Protein AF-A0A7C2QJD1-F1 (afdb_monomer_lite)

Foldseek 3Di:
DDALVRLLVQQLVVLVVVCVVCVVCVVVSVVLNVCSVVDALLCVVVSVVVVVVVCVVVVHDTDDDDPVNSVVRNVPD

pLDDT: mean 91.83, std 6.64, range [53.59, 95.62]

Sequence (77 aa):
MRSFSEWKAQLALALSNLVKERPELSGEIAELAARLQKLRARHVPAFLARLVRFCAEHRVSLPLPSEEEVRSWTKSG

Radius of gyration: 12.15 Å; chains: 1; bounding box: 25×19×33 Å

Secondary structure (DSSP, 8-state):
---HHHHHHHHHHHHHHHHHH-GGGHHHHHHHHHHHHT--GGGHHHHHHHHHHHHHHHT----PPPHHHHHHHHH--

Structure (mmCIF, N/CA/C/O backbone):
data_AF-A0A7C2QJD1-F1
#
_entry.id   AF-A0A7C2QJD1-F1
#
loop_
_atom_site.group_PDB
_atom_site.id
_atom_site.type_symbol
_atom_site.label_atom_id
_atom_site.label_alt_id
_atom_site.label_comp_id
_atom_site.label_asym_id
_atom_site.label_entity_id
_atom_site.label_seq_id
_atom_site.pdbx_PDB_ins_code
_atom_site.Cartn_x
_atom_site.Cartn_y
_atom_site.Cartn_z
_atom_site.occupancy
_atom_site.B_iso_or_equiv
_atom_site.auth_seq_id
_atom_site.auth_comp_id
_atom_site.auth_asym_id
_atom_site.auth_atom_id
_atom_site.pdbx_PDB_model_num
ATOM 1 N N . MET A 1 1 ? -3.165 1.467 -18.710 1.00 75.12 1 MET A N 1
ATOM 2 C CA . MET A 1 1 ? -2.166 1.027 -17.711 1.00 75.12 1 MET A CA 1
ATOM 3 C C . MET A 1 1 ? -1.621 2.262 -17.024 1.00 75.12 1 MET A C 1
ATOM 5 O O . MET A 1 1 ? -1.187 3.154 -17.740 1.00 75.12 1 MET A O 1
ATOM 9 N N . ARG A 1 2 ? -1.684 2.359 -15.692 1.00 86.19 2 ARG A N 1
ATOM 10 C CA . ARG A 1 2 ? -1.095 3.499 -14.968 1.00 86.19 2 ARG A CA 1
ATOM 11 C C . ARG A 1 2 ? 0.420 3.313 -14.847 1.00 86.19 2 ARG A C 1
ATOM 13 O O . ARG A 1 2 ? 0.901 2.179 -14.756 1.00 86.19 2 ARG A O 1
ATOM 20 N N . SER A 1 3 ? 1.186 4.402 -14.820 1.00 91.88 3 SER A N 1
ATOM 21 C CA . SER A 1 3 ? 2.612 4.323 -14.491 1.00 91.88 3 SER A CA 1
ATOM 22 C C . SER A 1 3 ? 2.828 4.007 -13.007 1.00 91.88 3 SER A C 1
ATOM 24 O O . SER A 1 3 ? 1.967 4.243 -12.155 1.00 91.88 3 SER A O 1
ATOM 26 N N . PHE A 1 4 ? 4.021 3.504 -12.682 1.00 91.75 4 PHE A N 1
ATOM 27 C CA . PHE A 1 4 ? 4.414 3.227 -11.300 1.00 91.75 4 PHE A CA 1
ATOM 28 C C . PHE A 1 4 ? 4.308 4.475 -10.406 1.00 91.75 4 PHE A C 1
ATOM 30 O O . PHE A 1 4 ? 3.834 4.395 -9.273 1.00 91.75 4 PHE A O 1
ATOM 37 N N . SER A 1 5 ? 4.712 5.637 -10.925 1.00 91.81 5 SER A N 1
ATOM 38 C CA . SER A 1 5 ? 4.657 6.913 -10.205 1.00 91.81 5 SER A CA 1
ATOM 39 C C . SER A 1 5 ? 3.222 7.383 -9.962 1.00 91.81 5 SER A C 1
ATOM 41 O O . SER A 1 5 ? 2.911 7.819 -8.854 1.00 91.81 5 SER A O 1
ATOM 43 N N . GLU A 1 6 ? 2.338 7.249 -10.955 1.00 93.56 6 GLU A N 1
ATOM 44 C CA . GLU A 1 6 ? 0.915 7.582 -10.805 1.00 93.56 6 GLU A CA 1
ATOM 45 C C . GLU A 1 6 ? 0.245 6.705 -9.747 1.00 93.56 6 GLU A C 1
ATOM 47 O O . GLU A 1 6 ? -0.433 7.218 -8.855 1.00 93.56 6 GLU A O 1
ATOM 52 N N . TRP A 1 7 ? 0.482 5.391 -9.788 1.00 94.94 7 TRP A N 1
ATOM 53 C CA . TRP A 1 7 ? -0.048 4.481 -8.775 1.00 94.94 7 TRP A CA 1
ATOM 54 C C . TRP A 1 7 ? 0.482 4.813 -7.372 1.00 94.94 7 TRP A C 1
ATOM 56 O O . TRP A 1 7 ? -0.298 4.861 -6.420 1.00 94.94 7 TRP A O 1
ATOM 66 N N . LYS A 1 8 ? 1.782 5.115 -7.231 1.00 94.00 8 LYS A N 1
ATOM 67 C CA . LYS A 1 8 ? 2.357 5.553 -5.947 1.00 94.00 8 LYS A CA 1
ATOM 68 C C . LYS A 1 8 ? 1.668 6.805 -5.409 1.00 94.00 8 LYS A C 1
ATOM 70 O O . LYS A 1 8 ? 1.368 6.855 -4.219 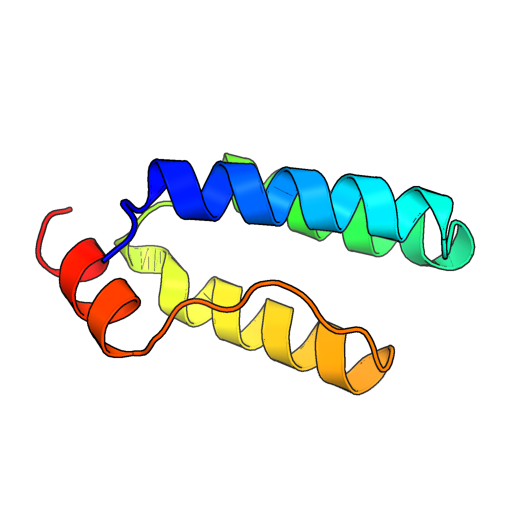1.00 94.00 8 LYS A O 1
ATOM 75 N N . ALA A 1 9 ? 1.417 7.800 -6.259 1.00 94.38 9 ALA A N 1
ATOM 76 C CA . ALA A 1 9 ? 0.741 9.029 -5.854 1.00 94.38 9 ALA A CA 1
ATOM 77 C C . ALA A 1 9 ? -0.707 8.761 -5.407 1.00 94.38 9 ALA A C 1
ATOM 79 O O . ALA A 1 9 ? -1.122 9.237 -4.350 1.00 94.38 9 ALA A O 1
ATOM 80 N N . GLN A 1 10 ? -1.451 7.940 -6.156 1.00 95.44 10 GLN A N 1
ATOM 81 C CA . GLN A 1 10 ? -2.818 7.547 -5.798 1.00 95.44 10 GLN A CA 1
ATOM 82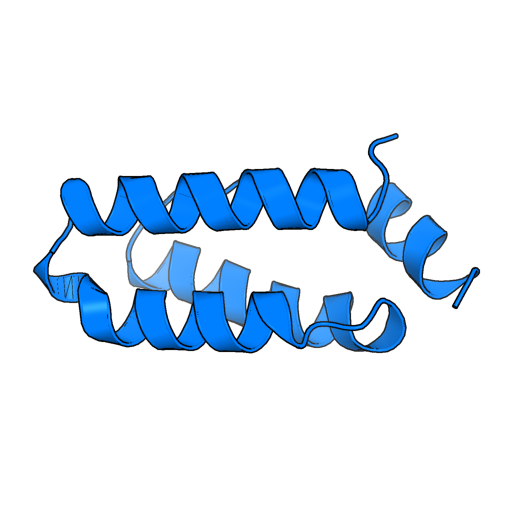 C C . GLN A 1 10 ? -2.874 6.784 -4.473 1.00 95.44 10 GLN A C 1
ATOM 84 O O . GLN A 1 10 ? -3.723 7.070 -3.629 1.00 95.44 10 GLN A O 1
ATOM 89 N N . LEU A 1 11 ? -1.957 5.839 -4.259 1.00 95.56 11 LEU A N 1
ATOM 90 C CA . LEU A 1 11 ? -1.905 5.090 -3.012 1.00 95.56 11 LEU A CA 1
ATOM 91 C C . LEU A 1 11 ? -1.505 5.981 -1.828 1.00 95.56 11 LEU A C 1
ATOM 93 O O . LEU A 1 11 ? -2.086 5.849 -0.756 1.00 95.56 11 LEU A O 1
ATOM 97 N N . ALA A 1 12 ? -0.570 6.917 -2.010 1.00 95.00 12 ALA A N 1
ATOM 98 C CA . ALA A 1 12 ? -0.203 7.872 -0.963 1.00 95.00 12 ALA A CA 1
ATOM 99 C C . ALA A 1 12 ? -1.396 8.748 -0.547 1.00 95.00 12 ALA A C 1
ATOM 101 O O . ALA A 1 12 ? -1.614 8.966 0.646 1.00 95.00 12 ALA A O 1
ATOM 102 N N . LEU A 1 13 ? -2.199 9.197 -1.516 1.00 95.62 13 LEU A N 1
ATOM 103 C CA . LEU A 1 13 ? -3.432 9.935 -1.249 1.00 95.62 13 LEU A CA 1
ATOM 104 C C . LEU A 1 13 ? -4.457 9.073 -0.498 1.00 95.62 13 LEU A C 1
ATOM 106 O O . LEU A 1 13 ? -5.032 9.529 0.487 1.00 95.62 13 LEU A O 1
ATOM 110 N N . ALA A 1 14 ? -4.652 7.822 -0.923 1.00 95.50 14 ALA A N 1
ATOM 111 C CA . ALA A 1 14 ? -5.570 6.894 -0.267 1.00 95.50 14 ALA A CA 1
ATOM 112 C C . ALA A 1 14 ? -5.159 6.606 1.187 1.00 95.50 14 ALA A C 1
ATOM 114 O O . ALA A 1 14 ? -6.003 6.634 2.074 1.00 95.50 14 ALA A O 1
ATOM 115 N N . LEU A 1 15 ? -3.862 6.416 1.449 1.00 94.81 15 LEU A N 1
ATOM 116 C CA . LEU A 1 15 ? -3.327 6.275 2.806 1.00 94.81 15 LEU A CA 1
ATOM 117 C C . LEU A 1 15 ? -3.567 7.545 3.640 1.00 94.81 15 LEU A C 1
ATOM 119 O O . LEU A 1 15 ? -3.990 7.453 4.787 1.00 94.81 15 LEU A O 1
ATOM 123 N N . SER A 1 16 ? -3.360 8.735 3.068 1.00 94.62 16 SER A N 1
ATOM 124 C CA . SER A 1 16 ? -3.618 9.998 3.774 1.00 94.62 16 SER A CA 1
ATOM 125 C C . SER A 1 16 ? -5.095 10.186 4.135 1.00 94.62 16 SER A C 1
ATOM 127 O O . SER A 1 16 ? -5.395 10.656 5.232 1.00 94.62 16 SER A O 1
ATOM 129 N N . ASN A 1 17 ? -6.013 9.802 3.247 1.00 94.94 17 ASN A N 1
ATOM 130 C CA . ASN A 1 17 ? -7.446 9.824 3.540 1.00 94.94 17 ASN A CA 1
ATOM 131 C C . ASN A 1 17 ? -7.814 8.779 4.595 1.00 94.94 17 ASN A C 1
ATOM 133 O O . ASN A 1 17 ? -8.518 9.109 5.545 1.00 94.94 17 ASN A O 1
ATOM 137 N N . LEU A 1 18 ? -7.240 7.577 4.504 1.00 94.31 18 LEU A N 1
ATOM 138 C CA . LEU A 1 18 ? -7.486 6.516 5.471 1.00 94.31 18 LEU A CA 1
ATOM 139 C C . LEU A 1 18 ? -7.065 6.919 6.892 1.00 94.31 18 LEU A C 1
ATOM 141 O O . LEU A 1 18 ? -7.767 6.584 7.836 1.00 94.31 18 LEU A O 1
ATOM 145 N N . VAL A 1 19 ? -5.980 7.686 7.060 1.00 94.19 19 VAL A N 1
ATOM 146 C CA . VAL A 1 19 ? -5.592 8.243 8.375 1.00 94.19 19 VAL A CA 1
ATOM 147 C C . VAL A 1 19 ? -6.668 9.164 8.946 1.00 94.19 19 VAL A C 1
ATOM 149 O O . VAL A 1 19 ? -6.857 9.196 10.157 1.00 94.19 19 VAL A O 1
ATOM 152 N N . LYS A 1 20 ? -7.363 9.932 8.101 1.00 92.62 20 LYS A N 1
ATOM 153 C CA . LYS A 1 20 ? -8.440 10.826 8.550 1.00 92.62 20 LYS A CA 1
ATOM 154 C C . LYS A 1 20 ? -9.686 10.041 8.949 1.00 92.62 20 LYS A C 1
ATOM 156 O O . LYS A 1 20 ? -10.355 10.421 9.900 1.00 92.62 20 LYS A O 1
ATOM 161 N N . GLU A 1 21 ? -9.990 8.970 8.219 1.00 93.69 21 GLU A N 1
ATOM 162 C CA . GLU A 1 21 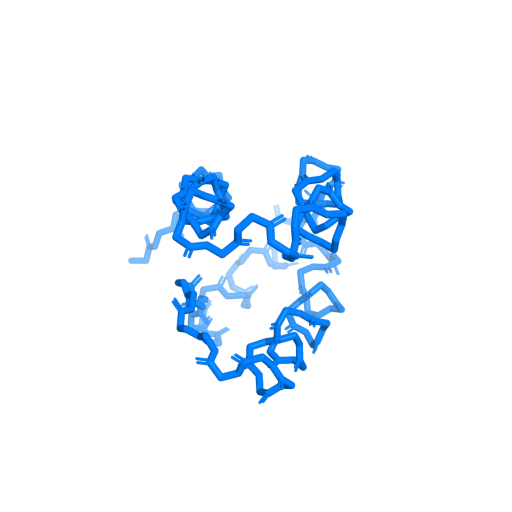? -11.137 8.099 8.494 1.00 93.69 21 GLU A CA 1
ATOM 163 C C . GLU A 1 21 ? -10.894 7.177 9.696 1.00 93.69 21 GLU A C 1
ATOM 165 O O . GLU A 1 21 ? -11.830 6.865 10.426 1.00 93.69 21 GLU A O 1
ATOM 170 N N . ARG A 1 22 ? -9.643 6.744 9.891 1.00 94.19 22 ARG A N 1
ATOM 171 C CA . ARG A 1 22 ? -9.210 5.802 10.930 1.00 94.19 22 ARG A CA 1
ATOM 172 C C . ARG A 1 22 ? -7.914 6.268 11.598 1.00 94.19 22 ARG A C 1
ATOM 174 O O . ARG A 1 22 ? -6.842 5.702 11.344 1.00 94.19 22 ARG A O 1
ATOM 181 N N . PRO A 1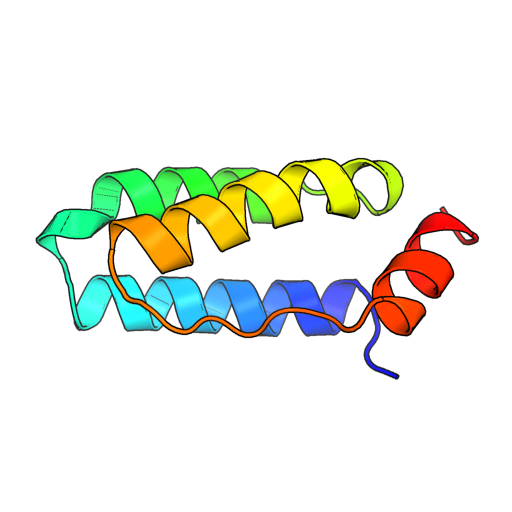 23 ? -7.974 7.320 12.431 1.00 93.31 23 PRO A N 1
ATOM 182 C CA . PRO A 1 23 ? -6.798 7.869 13.105 1.00 93.31 23 PRO A CA 1
ATOM 183 C C . PRO A 1 23 ? -6.099 6.857 14.025 1.00 93.31 23 PRO A C 1
ATOM 185 O O . PRO A 1 23 ? -4.893 6.972 14.254 1.00 93.31 23 PRO A O 1
ATOM 188 N N . GLU A 1 24 ? -6.807 5.831 14.500 1.00 94.56 24 GLU A N 1
ATOM 189 C CA . GLU A 1 24 ? -6.247 4.723 15.274 1.00 94.56 24 GLU A CA 1
ATOM 190 C C . GLU A 1 24 ? -5.199 3.910 14.495 1.00 94.56 24 GLU A C 1
ATOM 192 O O . GLU A 1 24 ? -4.274 3.369 15.094 1.00 94.56 24 GLU A O 1
ATOM 197 N N . LEU A 1 25 ? -5.277 3.896 13.159 1.00 94.19 25 LEU A N 1
ATOM 198 C CA . LEU A 1 25 ? -4.319 3.216 12.281 1.00 94.19 25 LEU A CA 1
ATOM 199 C C . LEU A 1 25 ? -3.171 4.129 11.828 1.00 94.19 25 LEU A C 1
ATOM 201 O O . LEU A 1 25 ? -2.345 3.730 11.005 1.00 94.19 25 LEU A O 1
ATOM 205 N N . SER A 1 26 ? -3.103 5.364 12.335 1.00 93.75 26 SER A N 1
ATOM 206 C CA . SER A 1 26 ? -2.145 6.383 11.883 1.00 93.75 26 SER A CA 1
ATOM 207 C C . SER A 1 26 ? -0.689 5.914 11.910 1.00 93.75 26 SER A C 1
ATOM 209 O O . SER A 1 26 ? 0.055 6.210 10.975 1.00 93.75 26 SER A O 1
ATOM 211 N N . GLY A 1 27 ? -0.287 5.138 12.921 1.00 93.56 27 GLY A N 1
ATOM 212 C CA . GLY A 1 27 ? 1.065 4.579 13.017 1.00 93.56 27 GLY A CA 1
ATOM 213 C C . GLY A 1 27 ? 1.382 3.575 11.905 1.00 93.56 27 GLY A C 1
ATOM 214 O O . GLY A 1 27 ? 2.400 3.700 11.222 1.00 93.56 27 GLY A O 1
ATOM 215 N N . GLU A 1 28 ? 0.489 2.612 11.670 1.00 94.25 28 GLU A N 1
ATOM 216 C CA . GLU A 1 28 ? 0.651 1.605 10.613 1.00 94.25 28 GLU A CA 1
ATOM 217 C C . GLU A 1 28 ? 0.619 2.241 9.219 1.00 94.25 28 GLU A C 1
ATOM 219 O O . GLU A 1 28 ? 1.425 1.908 8.344 1.00 94.25 28 GLU A O 1
ATOM 224 N N . ILE A 1 29 ? -0.276 3.211 9.018 1.00 94.62 29 ILE A N 1
ATOM 225 C CA . ILE A 1 29 ? -0.383 3.933 7.754 1.00 94.62 29 ILE A CA 1
ATOM 226 C C . ILE A 1 29 ? 0.862 4.793 7.506 1.00 94.62 29 ILE A C 1
ATOM 228 O O . ILE A 1 29 ? 1.359 4.830 6.378 1.00 94.62 29 ILE A O 1
ATOM 232 N N . ALA A 1 30 ? 1.415 5.440 8.536 1.00 94.19 30 ALA A N 1
ATOM 233 C CA . ALA A 1 30 ? 2.665 6.187 8.420 1.00 94.19 30 ALA A CA 1
ATOM 234 C C . ALA A 1 30 ? 3.839 5.274 8.018 1.00 94.19 30 ALA A C 1
ATOM 236 O O . ALA A 1 30 ? 4.625 5.650 7.142 1.00 94.19 30 ALA A O 1
ATOM 237 N N . GLU A 1 31 ? 3.930 4.054 8.570 1.00 94.56 31 GLU A N 1
ATOM 238 C CA . GLU A 1 31 ? 4.919 3.055 8.130 1.00 94.56 31 GLU A CA 1
ATOM 239 C C . GLU A 1 31 ? 4.724 2.709 6.644 1.00 94.56 31 GLU A C 1
ATOM 241 O O . GLU A 1 31 ? 5.682 2.739 5.861 1.00 94.56 31 GLU A O 1
ATOM 246 N N . LEU A 1 32 ? 3.489 2.405 6.229 1.00 94.75 32 LEU A N 1
ATOM 247 C CA . LEU A 1 32 ? 3.173 2.075 4.837 1.00 94.75 32 LEU A CA 1
ATOM 248 C C . LEU A 1 32 ? 3.516 3.225 3.887 1.00 94.75 32 LEU A C 1
ATOM 250 O O . LEU A 1 32 ? 4.127 2.985 2.844 1.00 94.75 32 LEU A O 1
ATOM 254 N N . ALA A 1 33 ? 3.198 4.465 4.257 1.00 94.44 33 ALA A N 1
ATOM 255 C CA . ALA A 1 33 ? 3.509 5.653 3.472 1.00 94.44 33 ALA A CA 1
ATOM 256 C C . ALA A 1 33 ? 5.026 5.872 3.343 1.00 94.44 33 ALA A C 1
ATOM 258 O O . ALA A 1 33 ? 5.526 6.114 2.241 1.00 94.44 33 ALA A O 1
ATOM 259 N N . ALA A 1 34 ? 5.789 5.708 4.429 1.00 93.88 34 ALA A N 1
ATOM 260 C CA . ALA A 1 34 ? 7.248 5.818 4.402 1.00 93.88 34 ALA A CA 1
ATOM 261 C C . ALA A 1 34 ? 7.890 4.750 3.498 1.00 93.88 34 ALA A C 1
ATOM 263 O O . ALA A 1 34 ? 8.822 5.031 2.733 1.00 93.88 34 ALA A O 1
ATOM 264 N N . ARG A 1 35 ? 7.371 3.518 3.538 1.00 94.69 35 ARG A N 1
ATOM 265 C CA . ARG A 1 35 ? 7.812 2.435 2.647 1.00 94.69 35 ARG A CA 1
ATOM 266 C C . ARG A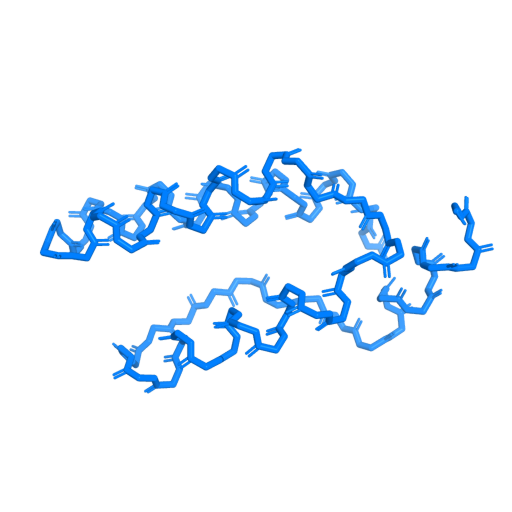 1 35 ? 7.426 2.693 1.200 1.00 94.69 35 ARG A C 1
ATOM 268 O O . ARG A 1 35 ? 8.241 2.440 0.316 1.00 94.69 35 ARG A O 1
ATOM 275 N N . LEU A 1 36 ? 6.227 3.220 0.963 1.00 94.88 36 LEU A N 1
ATOM 276 C CA . LEU A 1 36 ? 5.750 3.592 -0.362 1.00 94.88 36 LEU A CA 1
ATOM 277 C C . LEU A 1 36 ? 6.657 4.650 -0.994 1.00 94.88 36 LEU A C 1
ATOM 279 O O . LEU A 1 36 ? 7.062 4.493 -2.143 1.00 94.88 36 LEU A O 1
ATOM 283 N N . GLN A 1 37 ? 7.060 5.683 -0.248 1.00 92.94 37 GLN A N 1
ATOM 284 C CA . GLN A 1 37 ? 7.984 6.704 -0.754 1.00 92.94 37 GLN A CA 1
ATOM 285 C C . GLN A 1 37 ? 9.297 6.086 -1.254 1.00 92.94 37 GLN A C 1
ATOM 287 O O . GLN A 1 37 ? 9.714 6.356 -2.383 1.00 92.94 37 GLN A O 1
ATOM 292 N N . LYS A 1 38 ? 9.884 5.168 -0.476 1.00 92.88 38 LYS A N 1
ATOM 293 C CA . LYS A 1 38 ? 11.135 4.461 -0.810 1.00 92.88 38 LYS A CA 1
ATOM 294 C C . LYS A 1 38 ? 10.946 3.276 -1.769 1.00 92.88 38 LYS A C 1
ATOM 296 O O . LYS A 1 38 ? 11.928 2.634 -2.151 1.00 92.88 38 LYS A O 1
ATOM 301 N N . LEU A 1 39 ? 9.708 2.969 -2.163 1.00 94.31 39 LEU A N 1
ATOM 302 C CA . LEU A 1 39 ? 9.388 1.819 -2.999 1.00 94.31 39 LEU A CA 1
ATOM 303 C C . LEU A 1 39 ? 9.999 1.978 -4.391 1.00 94.31 39 LEU A C 1
ATOM 305 O O . LEU A 1 39 ? 9.749 2.973 -5.080 1.00 94.31 39 LEU A O 1
ATOM 309 N N . ARG A 1 40 ? 10.761 0.960 -4.797 1.00 91.94 40 ARG A N 1
ATOM 310 C CA . ARG A 1 40 ? 11.289 0.772 -6.153 1.00 91.94 40 ARG A CA 1
ATOM 311 C C . ARG A 1 40 ? 10.493 -0.323 -6.857 1.00 91.94 40 ARG A C 1
ATOM 313 O O . ARG A 1 40 ? 10.011 -1.232 -6.182 1.00 91.94 40 ARG A O 1
ATOM 320 N N . ALA A 1 41 ? 10.421 -0.269 -8.185 1.00 88.94 41 ALA A N 1
ATOM 321 C CA . ALA A 1 41 ? 9.608 -1.176 -8.997 1.00 88.94 41 ALA A CA 1
ATOM 322 C C . ALA A 1 41 ? 9.852 -2.665 -8.678 1.00 88.94 41 ALA A C 1
ATOM 324 O O . ALA A 1 41 ? 8.909 -3.404 -8.407 1.00 88.94 41 ALA A O 1
ATOM 325 N N . ARG A 1 42 ? 11.117 -3.088 -8.561 1.00 88.81 42 ARG A N 1
ATOM 326 C CA . ARG A 1 42 ? 11.488 -4.470 -8.195 1.00 88.81 42 ARG A CA 1
ATOM 327 C C . ARG A 1 42 ? 10.974 -4.960 -6.832 1.00 88.81 42 ARG A C 1
ATOM 329 O O . ARG A 1 42 ? 10.900 -6.159 -6.602 1.00 88.81 42 ARG A O 1
ATOM 336 N N . HIS A 1 43 ? 10.638 -4.056 -5.911 1.00 92.50 43 HIS A N 1
ATOM 337 C CA . HIS A 1 43 ? 10.136 -4.404 -4.576 1.00 92.50 43 HIS A CA 1
ATOM 338 C C . HIS A 1 43 ? 8.608 -4.290 -4.469 1.00 92.50 43 HIS A C 1
ATOM 340 O O . HIS A 1 43 ? 8.056 -4.509 -3.389 1.00 92.50 43 HIS A O 1
ATOM 346 N N . VAL A 1 44 ? 7.915 -3.956 -5.565 1.00 93.19 44 VAL A N 1
ATOM 347 C CA . VAL A 1 44 ? 6.453 -3.821 -5.596 1.00 93.19 44 VAL A CA 1
ATOM 348 C C . VAL A 1 44 ? 5.743 -5.089 -5.122 1.00 93.19 44 VAL A C 1
ATOM 350 O O . VAL A 1 44 ? 4.906 -4.950 -4.235 1.00 93.19 44 VAL A O 1
ATOM 353 N N . PRO A 1 45 ? 6.084 -6.312 -5.579 1.00 92.50 45 PRO A N 1
ATOM 354 C CA . PRO A 1 45 ? 5.375 -7.515 -5.135 1.00 92.50 45 PRO A CA 1
ATOM 355 C C . PRO A 1 45 ? 5.428 -7.719 -3.613 1.00 92.50 45 PRO A C 1
ATOM 357 O O . PRO A 1 45 ? 4.409 -7.984 -2.979 1.00 92.50 45 PRO A O 1
ATOM 360 N N . ALA A 1 46 ? 6.600 -7.509 -3.005 1.00 93.44 46 ALA A N 1
ATOM 361 C CA . ALA A 1 46 ? 6.778 -7.635 -1.559 1.00 93.44 46 ALA A CA 1
ATOM 362 C C . ALA A 1 46 ? 6.004 -6.559 -0.778 1.00 93.44 46 ALA A C 1
ATOM 364 O O . ALA A 1 46 ? 5.449 -6.831 0.287 1.00 93.44 46 ALA A O 1
ATOM 365 N N . PHE A 1 47 ? 5.949 -5.332 -1.301 1.00 95.19 47 PHE A N 1
ATOM 366 C CA . PHE A 1 47 ? 5.136 -4.270 -0.715 1.00 95.19 47 PHE A CA 1
ATOM 367 C C . PHE A 1 47 ? 3.636 -4.561 -0.845 1.00 95.19 47 PHE A C 1
ATOM 369 O O . PHE A 1 47 ? 2.906 -4.387 0.128 1.00 95.19 47 PHE A O 1
ATOM 376 N N . LEU A 1 48 ? 3.184 -5.060 -1.999 1.00 94.56 48 LEU A N 1
ATOM 377 C CA . LEU A 1 48 ? 1.785 -5.417 -2.232 1.00 94.56 48 LEU A CA 1
ATOM 378 C C . LEU A 1 48 ? 1.313 -6.537 -1.314 1.00 94.56 48 LEU A C 1
ATOM 380 O O . LEU A 1 48 ? 0.230 -6.419 -0.759 1.00 94.56 48 LEU A O 1
ATO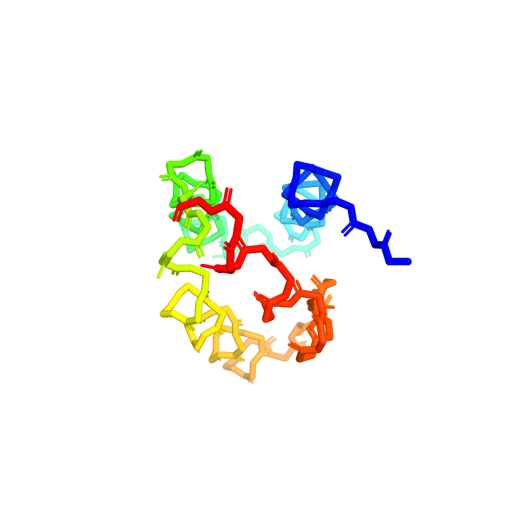M 384 N N . ALA A 1 49 ? 2.126 -7.567 -1.074 1.00 94.12 49 ALA A N 1
ATOM 385 C CA . ALA A 1 49 ? 1.782 -8.613 -0.111 1.00 94.12 49 ALA A CA 1
ATOM 386 C C . ALA A 1 49 ? 1.497 -8.033 1.287 1.00 94.12 49 ALA A C 1
ATOM 388 O O . ALA A 1 49 ? 0.524 -8.408 1.939 1.00 94.12 49 ALA A O 1
ATOM 389 N N . ARG A 1 50 ? 2.308 -7.060 1.728 1.00 94.38 50 ARG A N 1
ATOM 390 C CA . ARG A 1 50 ? 2.096 -6.362 3.005 1.00 94.38 50 ARG A CA 1
ATOM 391 C C . ARG A 1 50 ? 0.845 -5.484 2.977 1.00 94.38 50 ARG A C 1
ATOM 393 O O . ARG A 1 50 ? 0.094 -5.481 3.944 1.00 94.38 50 ARG A O 1
ATOM 400 N N . LEU A 1 51 ? 0.623 -4.766 1.876 1.00 94.94 51 LEU A N 1
ATOM 401 C CA . LEU A 1 51 ? -0.533 -3.892 1.692 1.00 94.94 51 LEU A CA 1
ATOM 402 C C . LEU A 1 51 ? -1.849 -4.680 1.682 1.00 94.94 51 LEU A C 1
ATOM 404 O O . LEU A 1 51 ? -2.797 -4.284 2.347 1.00 94.94 51 LEU A O 1
ATOM 408 N N . VAL A 1 52 ? -1.896 -5.807 0.970 1.00 94.69 52 VAL A N 1
ATOM 409 C CA . VAL A 1 52 ? -3.057 -6.707 0.921 1.00 94.69 52 VAL A CA 1
ATOM 410 C C . VAL A 1 52 ? -3.350 -7.278 2.303 1.00 94.69 52 VAL A C 1
ATOM 412 O O . VAL A 1 52 ? -4.507 -7.300 2.715 1.00 94.69 52 VAL A O 1
ATOM 415 N N . ARG A 1 53 ? -2.312 -7.684 3.047 1.00 95.12 53 ARG A N 1
ATOM 416 C CA . ARG A 1 53 ? -2.482 -8.167 4.420 1.00 95.12 53 ARG A CA 1
ATOM 417 C C . ARG A 1 53 ? -3.070 -7.085 5.325 1.00 95.12 53 ARG A C 1
ATOM 419 O O . ARG A 1 53 ? -4.091 -7.334 5.947 1.00 95.12 53 ARG A O 1
ATOM 426 N N . PHE A 1 54 ? -2.514 -5.873 5.291 1.00 94.25 54 PHE A N 1
ATOM 427 C CA . PHE A 1 54 ? -3.060 -4.718 6.011 1.00 94.25 54 PHE A CA 1
ATOM 428 C C . PHE A 1 54 ? -4.529 -4.449 5.639 1.00 94.25 54 PHE A C 1
ATOM 430 O O . PHE A 1 54 ? -5.365 -4.241 6.514 1.00 94.25 54 PHE A O 1
ATOM 437 N N . CYS A 1 55 ? -4.869 -4.520 4.347 1.00 94.19 55 CYS A N 1
ATOM 438 C CA . CYS A 1 55 ? -6.246 -4.359 3.877 1.00 94.19 55 CYS A CA 1
ATOM 439 C C . CYS A 1 55 ? -7.192 -5.422 4.449 1.00 94.19 55 CYS A C 1
ATOM 441 O O . CYS A 1 55 ? -8.309 -5.096 4.844 1.00 94.19 55 CYS A O 1
ATOM 443 N N . ALA A 1 56 ? -6.746 -6.678 4.522 1.00 94.44 56 ALA A N 1
ATOM 444 C CA . ALA A 1 56 ? -7.527 -7.779 5.075 1.00 94.44 56 ALA A CA 1
ATOM 445 C C . ALA A 1 56 ? -7.674 -7.684 6.604 1.00 94.44 56 ALA A C 1
ATOM 447 O O . ALA A 1 56 ? -8.786 -7.824 7.112 1.00 94.44 56 ALA A O 1
ATOM 448 N N . GLU A 1 57 ? -6.578 -7.406 7.318 1.00 95.19 57 GLU A N 1
ATOM 449 C CA . GLU A 1 57 ? -6.534 -7.278 8.783 1.00 95.19 57 GLU A CA 1
ATOM 450 C C . GLU A 1 57 ? -7.464 -6.159 9.263 1.00 95.19 57 GLU A C 1
ATOM 452 O O . GLU A 1 57 ? -8.273 -6.358 10.168 1.00 95.19 57 GLU A O 1
ATOM 457 N N . HIS A 1 58 ? -7.423 -5.011 8.585 1.00 92.69 58 HIS A N 1
ATOM 458 C CA . HIS A 1 58 ? -8.193 -3.832 8.974 1.00 92.69 58 HIS A CA 1
ATOM 459 C C . HIS A 1 58 ? -9.507 -3.673 8.206 1.00 92.69 58 HIS A C 1
ATOM 461 O O . HIS A 1 58 ? -10.248 -2.726 8.457 1.00 92.69 58 HIS A O 1
ATOM 467 N N . ARG A 1 59 ? -9.843 -4.581 7.280 1.00 92.69 59 ARG A N 1
ATOM 468 C CA . ARG A 1 59 ? -11.019 -4.473 6.391 1.00 92.69 59 ARG A CA 1
ATOM 469 C C . ARG A 1 59 ? -11.106 -3.101 5.707 1.00 92.69 59 ARG A C 1
ATOM 471 O O . ARG A 1 59 ? -12.130 -2.417 5.784 1.00 92.69 59 ARG A O 1
ATOM 478 N N . VAL A 1 60 ? -10.009 -2.682 5.083 1.00 92.31 60 VAL A N 1
ATOM 479 C CA . VAL A 1 60 ? -9.913 -1.427 4.321 1.00 92.31 60 VAL A CA 1
ATOM 480 C C . VAL A 1 60 ? -9.693 -1.726 2.845 1.00 92.31 60 VAL A C 1
ATOM 482 O O . VAL A 1 60 ? -9.079 -2.730 2.492 1.00 92.31 60 VAL A O 1
ATOM 485 N N . SER A 1 61 ? -10.191 -0.851 1.975 1.00 91.81 61 SER A N 1
ATOM 486 C CA . SER A 1 61 ? -10.014 -0.977 0.529 1.00 91.81 61 SER A CA 1
ATOM 487 C C . SER A 1 61 ? -9.073 0.114 0.033 1.00 91.81 61 SER A C 1
ATOM 489 O O . SER A 1 61 ? -9.389 1.299 0.122 1.00 91.81 61 SER A O 1
ATOM 491 N N . LEU A 1 62 ? -7.908 -0.282 -0.475 1.00 92.81 62 LEU A N 1
ATOM 492 C CA . LEU A 1 62 ? -6.903 0.619 -1.041 1.00 92.81 62 LEU A CA 1
ATOM 493 C C . LEU A 1 62 ? -6.719 0.334 -2.538 1.00 92.81 62 LEU A C 1
ATOM 495 O O . LEU A 1 62 ? -6.976 -0.785 -2.983 1.00 92.81 62 LEU A O 1
ATOM 499 N N . PRO A 1 63 ? -6.264 1.317 -3.337 1.00 91.56 63 PRO A N 1
ATOM 500 C CA . PRO A 1 63 ? -6.065 1.130 -4.770 1.00 91.56 63 PRO A CA 1
ATOM 501 C C . PRO A 1 63 ? -4.900 0.165 -5.036 1.00 91.56 63 PRO A C 1
ATOM 503 O O . PRO A 1 63 ? -3.726 0.552 -5.067 1.00 91.56 63 PRO A O 1
ATOM 506 N N . LEU A 1 64 ? -5.233 -1.107 -5.249 1.00 92.44 64 LEU A N 1
ATOM 507 C CA . LEU A 1 64 ? -4.279 -2.133 -5.652 1.00 92.44 64 LEU A CA 1
ATOM 508 C C . LEU A 1 64 ? -4.023 -2.052 -7.167 1.00 92.44 64 LEU A C 1
ATOM 510 O O . LEU A 1 64 ? -4.938 -1.749 -7.939 1.00 92.44 64 LEU A O 1
ATOM 514 N N . PRO A 1 65 ? -2.781 -2.280 -7.613 1.00 93.25 65 PRO A N 1
ATOM 515 C CA . PRO A 1 65 ? -2.474 -2.394 -9.026 1.00 93.25 65 PRO A CA 1
ATOM 516 C C . PRO A 1 65 ? -2.838 -3.785 -9.548 1.00 93.25 65 PRO A C 1
ATOM 518 O O . PRO A 1 65 ? -2.844 -4.765 -8.802 1.00 93.25 65 PRO A O 1
ATOM 521 N N . SER A 1 66 ? -3.098 -3.872 -10.846 1.00 91.75 66 SER A N 1
ATOM 522 C CA . SER A 1 66 ? -3.349 -5.148 -11.523 1.00 91.75 66 SER A CA 1
ATOM 523 C C . SER A 1 66 ? -2.048 -5.937 -11.695 1.00 91.75 66 SER A C 1
ATOM 525 O O . SER A 1 66 ? -0.968 -5.350 -11.781 1.00 91.75 66 SER A O 1
ATOM 527 N N . GLU A 1 67 ? -2.126 -7.264 -11.827 1.00 90.25 67 GLU A N 1
ATOM 528 C CA . GLU A 1 67 ? -0.940 -8.098 -12.082 1.00 90.25 67 GLU A CA 1
ATOM 529 C C . GLU A 1 67 ? -0.152 -7.644 -13.317 1.00 90.25 67 GLU A C 1
ATOM 531 O O . GLU A 1 67 ? 1.080 -7.630 -13.307 1.00 90.25 67 GLU A O 1
ATOM 536 N N . GLU A 1 68 ? -0.853 -7.239 -14.375 1.00 90.56 68 GLU A N 1
ATOM 537 C CA . GLU A 1 68 ? -0.225 -6.730 -15.591 1.00 90.56 68 GLU A CA 1
ATOM 538 C C . GLU A 1 68 ? 0.540 -5.423 -15.336 1.00 90.56 68 GLU A C 1
ATOM 540 O O . GLU A 1 68 ? 1.654 -5.261 -15.838 1.00 90.56 68 GLU A O 1
ATOM 545 N N . GLU A 1 69 ? -0.013 -4.513 -14.521 1.00 91.94 69 GLU A N 1
ATOM 546 C CA . GLU A 1 69 ? 0.651 -3.259 -14.132 1.00 91.94 69 GLU A CA 1
ATOM 547 C C . GLU A 1 69 ? 1.958 -3.570 -13.388 1.00 91.94 69 GLU A C 1
ATOM 549 O O . GLU A 1 69 ? 3.021 -3.063 -13.749 1.00 91.94 69 GLU A O 1
ATOM 554 N N . VAL A 1 70 ? 1.909 -4.493 -12.420 1.00 91.25 70 VAL A N 1
ATOM 555 C CA . VAL A 1 70 ? 3.090 -4.923 -11.654 1.00 91.25 70 VAL A CA 1
ATOM 556 C C . VAL A 1 70 ? 4.158 -5.518 -12.569 1.00 91.25 70 VAL A C 1
ATOM 558 O O . VAL A 1 70 ? 5.322 -5.115 -12.492 1.00 91.25 70 VAL A O 1
ATOM 561 N N . ARG A 1 71 ? 3.775 -6.434 -13.471 1.00 90.19 71 ARG A N 1
ATOM 562 C CA . ARG A 1 71 ? 4.707 -7.035 -14.439 1.00 90.19 71 ARG A CA 1
ATOM 563 C C . ARG A 1 71 ? 5.362 -5.964 -15.307 1.00 90.19 71 ARG A C 1
ATOM 565 O O . ARG A 1 71 ? 6.581 -5.997 -15.473 1.00 90.19 71 ARG A O 1
ATOM 572 N N . SER A 1 72 ? 4.586 -5.001 -15.809 1.00 90.94 72 SER A N 1
ATOM 573 C CA . SER A 1 72 ? 5.108 -3.897 -16.620 1.00 90.94 72 SER A CA 1
ATOM 574 C C . SER A 1 72 ? 6.148 -3.070 -15.864 1.00 90.94 72 SER A C 1
ATOM 576 O O . SER A 1 72 ? 7.183 -2.743 -16.433 1.00 90.94 72 SER A O 1
ATOM 578 N N . TRP A 1 73 ? 5.921 -2.753 -14.589 1.00 91.00 73 TRP A N 1
ATOM 579 C CA . TRP A 1 73 ? 6.862 -1.936 -13.815 1.00 91.00 73 TRP A CA 1
ATOM 580 C C . TRP A 1 73 ? 8.149 -2.688 -13.482 1.00 91.00 73 TRP A C 1
ATOM 582 O O . TRP A 1 73 ? 9.229 -2.106 -13.516 1.00 91.00 73 TRP A O 1
ATOM 592 N N . THR A 1 74 ? 8.050 -3.987 -13.190 1.00 85.38 74 THR A N 1
ATOM 593 C CA . THR A 1 74 ? 9.218 -4.822 -12.860 1.00 85.38 74 THR A CA 1
ATOM 594 C C . THR A 1 74 ? 10.105 -5.159 -14.057 1.00 85.38 74 THR A C 1
ATOM 596 O O . THR A 1 74 ? 11.273 -5.465 -13.859 1.00 85.38 74 THR A O 1
ATOM 599 N N . LYS A 1 75 ? 9.582 -5.099 -15.289 1.00 79.12 75 LYS A N 1
ATOM 600 C CA . LYS A 1 75 ? 10.367 -5.338 -16.513 1.00 79.12 75 LYS A CA 1
ATOM 601 C C . LYS A 1 75 ? 11.193 -4.127 -16.958 1.00 79.12 75 LYS A C 1
ATOM 603 O O . LYS A 1 75 ? 12.119 -4.296 -17.742 1.00 79.12 75 LYS A O 1
ATOM 608 N N . SER A 1 76 ? 10.849 -2.927 -16.492 1.00 59.22 76 SER A N 1
ATOM 609 C CA . SER A 1 76 ? 11.441 -1.663 -16.950 1.00 59.22 76 SER A CA 1
ATOM 610 C C . SER A 1 76 ? 12.371 -0.989 -15.929 1.00 59.22 76 SER A C 1
ATOM 612 O O . SER A 1 76 ? 12.731 0.166 -16.144 1.00 59.22 76 SER A O 1
ATOM 614 N N . GLY A 1 77 ? 12.751 -1.647 -14.825 1.00 53.59 77 GLY A N 1
ATOM 615 C CA . GLY A 1 77 ? 13.557 -1.024 -13.760 1.00 53.59 77 GLY A CA 1
ATOM 616 C C . GLY A 1 77 ? 14.423 -1.967 -12.943 1.00 53.59 77 GLY A C 1
ATOM 617 O O . GLY A 1 77 ? 14.516 -3.159 -13.298 1.00 53.59 77 GLY A O 1
#